Protein 2E3U (pdb70)

Solvent-accessible surface area: 9282 Å² total; per-residue (Å²): 190,40,102,37,111,16,127,7,38,137,111,37,11,78,43,0,50,24,171,200,17,101,26,54,138,61,0,26,158,113,6,88,6,112,1,64,31,47,72,148,50,0,35,0,73,0,16,24,55,214,123,24,135,54,74,73,14,0,103,21,0,58,24,0,0,46,0,0,1,50,22,0,49,22,140,78,0,18,60,1,39,81,142,39,24,122,30,50,61,19,79,0,81,104,20,119,100,41,83,162,2,79,37,112,0,57,16,162,184,17,133,2,63,114,50,0,29,144,75,6,28,2,13,0,8,25,57,42,139,10,0,0,0,0,0,45,81,118,47,11,84,12,0,56,28,0,2,62,72,3,3,177,44,36,96,84,26,55,0,57,170,17,3,124,183,128

InterPro domains:
  IPR004087 K Homology domain [SM00322] (32-102)
  IPR004087 K Homology domain [SM00322] (123-190)
  IPR004088 K Homology domain, type 1 [PF00013] (36-83)
  IPR019964 KH domain protein, archaea [TIGR03665] (37-211)
  IPR036612 K H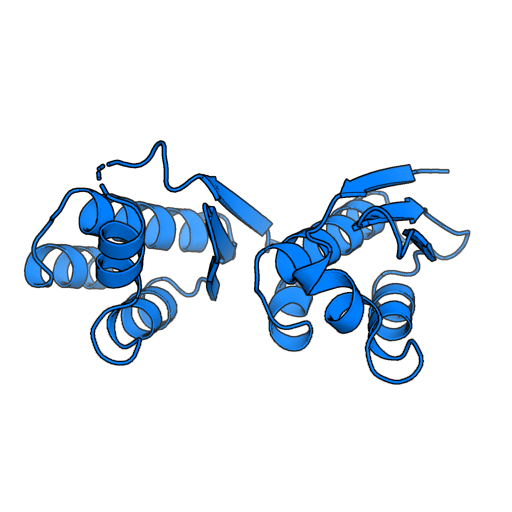omology domain, type 1 superfamily [G3DSA:3.30.1370.10] (33-114)
  IPR036612 K Homology domain, type 1 superfamily [G3DSA:3.30.1370.10] (115-219)
  IPR036612 K Homology domain, type 1 superfamily [SSF54791] (26-112)
  IPR036612 K Homology domain, type 1 superfamily [SSF54791] (120-201)
  IPR055211 PNO1, second type I KH domain [PF22891] (119-205)

Organism: Pyrococcus horikoshii (strain ATCC 700860 / DSM 12428 / JCM 9974 / NBRC 100139 / OT-3) (NCBI:txid70601)

Radius of gyration: 16.63 Å; Cα contacts (8 Å, |Δi|>4): 285; chains: 1; bounding box: 34×30×48 Å

Foldseek 3Di:
DDKDKDAFDLVQVCQCCDDVNPNVVVLCVLLVWHWDADNVGRMIMTGHDPPGPDVVSSVLSVQLSVCSSLADHSVQSCLSSDPLKDKDKDFLVPLAQQVQLLCLCQDDVRVNVVLLCVLLVWHWGHHDRIIMIIDRPRSCVLSVVLSSCSSHPNDPVVSSVSSVVD

Structure (mmCIF, N/CA/C/O backbone):
data_2E3U
#
_entry.id   2E3U
#
_cell.length_a   45.949
_cell.length_b   47.450
_cell.length_c   95.722
_cell.angle_alpha   90.00
_cell.angle_beta   90.00
_cell.angle_gamma   90.00
#
_symmetry.space_group_name_H-M   'P 21 21 21'
#
loop_
_entity.id
_entity.type
_entity.pdbx_description
1 polymer 'Hypothetical protein PH1566'
2 water water
#
loop_
_atom_site.group_PDB
_atom_site.id
_atom_site.type_symbol
_atom_site.label_atom_id
_atom_site.label_alt_id
_atom_site.label_comp_id
_atom_site.label_asym_id
_atom_site.label_entity_id
_atom_site.label_seq_id
_atom_site.pdbx_PDB_ins_code
_atom_site.Cartn_x
_atom_site.Cartn_y
_atom_site.Cartn_z
_atom_site.occupancy
_atom_site.B_iso_or_equiv
_atom_site.auth_seq_id
_atom_site.auth_comp_id
_atom_site.auth_asym_id
_atom_site.auth_atom_id
_atom_site.pdbx_PDB_model_num
ATOM 1 N N . LYS A 1 33 ? 24.463 12.359 0.944 1.00 32.29 33 LYS A N 1
ATOM 2 C CA . LYS A 1 33 ? 23.040 11.890 0.972 1.00 32.49 33 LYS A CA 1
ATOM 3 C C . LYS A 1 33 ? 22.291 12.030 -0.392 1.00 32.13 33 LYS A C 1
ATOM 4 O O . LYS A 1 33 ? 22.421 13.049 -1.110 1.00 31.90 33 LYS A O 1
ATOM 10 N N . GLN A 1 34 ? 21.570 10.966 -0.756 1.00 30.81 34 GLN A N 1
ATOM 11 C CA . GLN A 1 34 ? 20.873 10.859 -2.045 1.00 29.87 34 GLN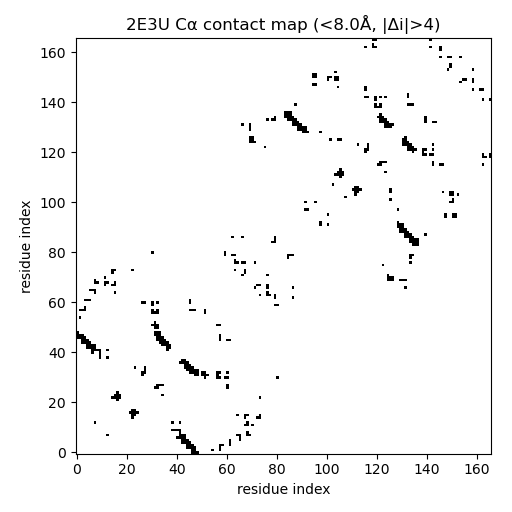 A CA 1
ATOM 12 C C . GLN A 1 34 ? 19.854 9.735 -2.006 1.00 28.73 34 GLN A C 1
ATOM 13 O O . GLN A 1 34 ? 20.122 8.671 -1.459 1.00 28.44 34 GLN A O 1
ATOM 19 N N . GLU A 1 35 ? 18.689 9.997 -2.598 1.00 27.93 35 GLU A N 1
ATOM 20 C CA . GLU A 1 35 ? 17.577 9.077 -2.634 1.00 27.37 35 GLU A CA 1
ATOM 21 C C . GLU A 1 35 ? 16.913 9.078 -4.003 1.00 26.35 35 GLU A C 1
ATOM 22 O O . GLU A 1 35 ? 16.471 10.125 -4.484 1.00 25.58 35 GLU A O 1
ATOM 28 N N . GLU A 1 36 ? 16.807 7.899 -4.620 1.00 25.64 36 GLU A N 1
ATOM 29 C CA . GLU A 1 36 ? 15.966 7.741 -5.817 1.00 25.10 36 GLU A CA 1
ATOM 30 C C . GLU A 1 36 ? 14.753 6.894 -5.483 1.00 24.60 36 GLU A C 1
ATOM 31 O O . GLU A 1 36 ? 14.833 5.896 -4.759 1.00 23.66 36 GLU A O 1
ATOM 37 N N . TYR A 1 37 ? 13.613 7.296 -6.007 1.00 24.45 37 TYR A N 1
ATOM 38 C CA . TYR A 1 37 ? 12.380 6.581 -5.696 1.00 24.10 37 TYR A CA 1
ATOM 39 C C . TYR A 1 37 ? 11.795 6.056 -6.986 1.00 23.21 37 TYR A C 1
ATOM 40 O O . TYR A 1 37 ? 11.600 6.828 -7.917 1.00 23.68 37 TYR A O 1
ATOM 49 N N . VAL A 1 38 ? 11.491 4.765 -7.042 1.00 22.79 38 VAL A N 1
ATOM 50 C CA . VAL A 1 38 ? 10.759 4.237 -8.220 1.00 23.12 38 VAL A CA 1
ATOM 51 C C . VAL A 1 38 ? 9.603 3.313 -7.857 1.00 23.28 38 VAL A C 1
ATOM 52 O O . VAL A 1 38 ? 9.362 3.037 -6.698 1.00 23.46 38 VAL A O 1
ATOM 56 N N . LYS A 1 39 ? 8.897 2.822 -8.864 1.00 24.28 39 LYS A N 1
ATOM 57 C CA . LYS A 1 39 ? 7.828 1.866 -8.638 1.00 25.01 39 LYS A CA 1
ATOM 58 C C . LYS A 1 39 ? 7.924 0.836 -9.737 1.00 25.09 39 LYS A C 1
ATOM 59 O O . LYS A 1 39 ? 7.973 1.207 -10.908 1.00 25.40 39 LYS A O 1
ATOM 65 N N . ILE A 1 40 ? 7.973 -0.446 -9.355 1.00 24.97 40 ILE A N 1
ATOM 66 C CA . ILE A 1 40 ? 8.011 -1.577 -10.294 1.00 24.23 40 ILE A CA 1
ATOM 67 C C . ILE A 1 40 ? 6.719 -2.393 -10.114 1.00 24.97 40 ILE A C 1
ATOM 68 O O . ILE A 1 40 ? 6.056 -2.257 -9.093 1.00 25.01 40 ILE A O 1
ATOM 73 N N . PRO A 1 41 ? 6.336 -3.211 -11.119 1.00 25.27 41 PRO A N 1
ATOM 74 C CA . PRO A 1 41 ? 5.109 -4.017 -10.980 1.00 25.88 41 PRO A CA 1
ATOM 75 C C . PRO A 1 41 ? 5.209 -4.989 -9.833 1.00 26.13 41 PRO A C 1
ATOM 76 O O . PRO A 1 41 ? 6.292 -5.515 -9.582 1.00 26.04 41 PRO A O 1
ATOM 80 N N . LYS A 1 42 ? 4.084 -5.253 -9.170 1.00 27.98 42 LYS A N 1
ATOM 81 C CA . LYS A 1 42 ? 4.011 -6.285 -8.117 1.00 29.57 42 LYS A CA 1
ATOM 82 C C . LYS A 1 42 ? 4.502 -7.653 -8.625 1.00 30.36 42 LYS A C 1
ATOM 83 O O . LYS A 1 42 ? 5.177 -8.416 -7.910 1.00 30.76 42 LYS A O 1
ATOM 89 N N . ASP A 1 43 ? 4.137 -7.944 -9.867 1.00 30.91 43 ASP A N 1
ATOM 90 C CA . ASP A 1 43 ? 4.707 -9.024 -10.666 1.00 31.77 43 ASP A CA 1
ATOM 91 C C . ASP A 1 43 ? 6.246 -9.222 -10.512 1.00 30.22 43 ASP A C 1
ATOM 92 O O . ASP A 1 43 ? 6.764 -10.354 -10.513 1.00 29.60 43 ASP A O 1
ATOM 97 N N . ARG A 1 44 ? 6.975 -8.129 -10.367 1.00 28.79 44 ARG A N 1
ATOM 98 C CA . ARG A 1 44 ? 8.442 -8.210 -10.442 1.00 28.04 44 ARG A CA 1
ATOM 99 C C . ARG A 1 44 ? 9.197 -8.189 -9.118 1.00 27.82 44 ARG A C 1
ATOM 100 O O . ARG A 1 44 ? 10.411 -8.465 -9.078 1.00 28.19 44 ARG A O 1
ATOM 108 N N . ILE A 1 45 ? 8.489 -7.879 -8.042 1.00 27.57 45 ILE A N 1
ATOM 109 C CA . ILE A 1 45 ? 9.109 -7.618 -6.739 1.00 27.47 45 ILE A CA 1
ATOM 110 C C . ILE A 1 45 ? 9.894 -8.845 -6.268 1.00 27.66 45 ILE A C 1
ATOM 111 O O . ILE A 1 45 ? 11.066 -8.728 -5.822 1.00 26.41 45 ILE A O 1
ATOM 116 N N . ALA A 1 46 ? 9.237 -10.008 -6.383 1.00 27.03 46 ALA A N 1
ATOM 117 C CA . ALA A 1 46 ? 9.821 -11.283 -6.014 1.00 27.45 46 ALA A CA 1
ATOM 118 C C . ALA A 1 46 ? 11.151 -11.549 -6.750 1.00 27.80 46 ALA A C 1
ATOM 119 O O . ALA A 1 46 ? 12.084 -12.077 -6.151 1.00 27.09 46 ALA A O 1
ATOM 121 N N . VAL A 1 47 ? 11.248 -11.155 -8.025 1.00 28.72 47 VAL A N 1
ATOM 122 C CA . VAL A 1 47 ? 12.526 -11.269 -8.760 1.00 29.36 47 VAL A CA 1
ATOM 123 C C . VAL A 1 47 ? 13.592 -10.241 -8.329 1.00 28.72 47 VAL A C 1
ATOM 124 O O . VAL A 1 47 ? 14.801 -10.566 -8.276 1.00 28.78 47 VAL A O 1
ATOM 128 N N . LEU A 1 48 ? 13.158 -9.024 -8.002 1.00 28.52 48 LEU A N 1
ATOM 129 C CA . LEU A 1 48 ? 14.069 -8.021 -7.446 1.00 28.22 48 LEU A CA 1
ATOM 130 C C . LEU A 1 48 ? 14.670 -8.487 -6.096 1.00 28.22 48 LEU A C 1
ATOM 131 O O . LEU A 1 48 ? 15.860 -8.333 -5.886 1.00 27.38 48 LEU A O 1
ATOM 136 N N . ILE A 1 49 ? 13.845 -9.086 -5.225 1.00 28.81 49 ILE A N 1
ATOM 137 C CA . ILE A 1 49 ? 14.293 -9.573 -3.917 1.00 29.04 49 ILE A CA 1
ATOM 138 C C . ILE A 1 49 ? 15.106 -10.846 -4.089 1.00 29.90 49 ILE A C 1
ATOM 139 O O . ILE A 1 49 ? 16.237 -10.940 -3.591 1.00 29.31 49 ILE A O 1
ATOM 144 N N . GLY A 1 50 ? 14.531 -11.814 -4.810 1.00 31.34 50 GLY A N 1
ATOM 145 C CA . GLY A 1 50 ? 15.168 -13.112 -5.069 1.00 32.83 50 GLY A CA 1
ATOM 146 C C . GLY A 1 50 ? 15.145 -14.072 -3.892 1.00 34.65 50 GLY A C 1
ATOM 147 O O . GLY A 1 50 ? 14.525 -13.781 -2.863 1.00 34.80 50 GLY A O 1
ATOM 148 N N . LYS A 1 51 ? 15.852 -15.200 -4.051 1.00 35.95 51 LYS A N 1
ATOM 149 C CA . LYS A 1 51 ? 16.044 -16.230 -3.009 1.00 37.17 51 LYS A CA 1
ATOM 150 C C . LYS A 1 51 ? 16.634 -15.668 -1.701 1.00 37.67 51 LYS A C 1
ATOM 151 O O . LYS A 1 51 ? 17.819 -15.314 -1.639 1.00 37.94 51 LYS A O 1
ATOM 157 N N . LYS A 1 52 ? 15.787 -15.614 -0.668 1.00 37.81 52 LYS A N 1
ATOM 158 C CA . LYS A 1 52 ? 16.081 -14.973 0.630 1.00 38.02 52 LYS A CA 1
ATOM 159 C C . LYS A 1 52 ? 16.898 -13.673 0.513 1.00 37.37 52 LYS A C 1
ATOM 160 O O . LYS A 1 52 ? 17.967 -13.511 1.133 1.00 37.07 52 LYS A O 1
ATOM 166 N N . GLY A 1 53 ? 16.366 -12.757 -0.293 1.00 36.44 53 GLY A N 1
ATOM 167 C CA . GLY A 1 53 ? 16.944 -11.428 -0.490 1.00 35.80 53 GLY A CA 1
ATOM 168 C C . GLY A 1 53 ? 18.267 -11.399 -1.232 1.00 35.00 53 GLY A C 1
ATOM 169 O O . GLY A 1 53 ? 18.932 -10.373 -1.269 1.00 34.91 53 GLY A O 1
ATOM 170 N N . GLN A 1 54 ? 18.637 -12.521 -1.839 1.00 34.67 54 GLN A N 1
ATOM 171 C CA . GLN A 1 54 ? 19.961 -12.681 -2.438 1.00 34.69 54 GLN A CA 1
ATOM 172 C C . GLN A 1 54 ? 20.221 -11.714 -3.590 1.00 34.12 54 GLN A C 1
ATOM 173 O O . GLN A 1 54 ? 21.342 -11.214 -3.715 1.00 35.04 54 GLN A O 1
ATOM 179 N N . THR A 1 55 ? 19.201 -11.447 -4.411 1.00 32.77 55 THR A N 1
ATOM 180 C CA . THR A 1 55 ? 19.336 -10.549 -5.562 1.00 31.45 55 THR A CA 1
ATOM 181 C C . THR A 1 55 ? 19.418 -9.087 -5.085 1.00 31.46 55 THR A C 1
ATOM 182 O O . THR A 1 55 ? 20.379 -8.389 -5.423 1.00 30.82 55 THR A O 1
ATOM 186 N N . LYS A 1 56 ? 18.425 -8.651 -4.300 1.00 31.35 56 LYS A N 1
ATOM 187 C CA . LYS A 1 56 ? 18.463 -7.346 -3.615 1.00 31.12 56 LYS A CA 1
ATOM 188 C C . LYS A 1 56 ? 19.847 -7.055 -3.025 1.00 30.32 56 LYS A C 1
ATOM 189 O O . LYS A 1 56 ? 20.420 -5.993 -3.296 1.00 29.84 56 LYS A O 1
ATOM 195 N N . LYS A 1 57 ? 20.363 -7.993 -2.232 1.00 29.27 57 LYS A N 1
ATOM 196 C CA . LYS A 1 57 ? 21.693 -7.855 -1.636 1.00 29.85 57 LYS A CA 1
ATOM 197 C C . LYS A 1 57 ? 22.846 -7.865 -2.629 1.00 28.76 57 LYS A C 1
ATOM 198 O O . LYS A 1 57 ? 23.898 -7.287 -2.352 1.00 28.96 57 LYS A O 1
ATOM 204 N N . GLU A 1 58 ? 22.663 -8.532 -3.764 1.00 27.75 58 GLU A N 1
ATOM 205 C CA . GLU A 1 58 ? 23.669 -8.496 -4.803 1.00 27.53 58 GLU A CA 1
ATOM 206 C C . GLU A 1 58 ? 23.741 -7.126 -5.435 1.00 26.22 58 GLU A C 1
ATOM 207 O O . GLU A 1 58 ? 24.817 -6.632 -5.713 1.00 26.08 58 GLU A O 1
ATOM 213 N N . ILE A 1 59 ? 22.586 -6.525 -5.685 1.00 25.63 59 ILE A N 1
ATOM 214 C CA . ILE A 1 59 ? 22.534 -5.121 -6.143 1.00 24.69 59 ILE A CA 1
ATOM 215 C C . ILE A 1 59 ? 23.127 -4.133 -5.138 1.00 24.93 59 ILE A C 1
ATOM 216 O O . ILE A 1 59 ? 23.924 -3.271 -5.513 1.00 25.36 59 ILE A O 1
ATOM 221 N N . GLU A 1 60 ? 22.748 -4.244 -3.867 1.00 24.89 60 GLU A N 1
ATOM 222 C CA . GLU A 1 60 ? 23.368 -3.424 -2.829 1.00 25.15 60 GLU A CA 1
ATOM 223 C C . GLU A 1 60 ? 24.896 -3.503 -2.783 1.00 25.32 60 GLU A C 1
ATOM 224 O O . GLU A 1 60 ? 25.565 -2.475 -2.637 1.00 25.15 60 GLU A O 1
ATOM 230 N N . LYS A 1 61 ? 25.433 -4.716 -2.910 1.00 25.19 61 LYS A N 1
ATOM 231 C CA . LYS A 1 61 ? 26.862 -4.964 -2.806 1.00 26.10 61 LYS A CA 1
ATOM 232 C C . LYS A 1 61 ? 27.637 -4.400 -4.021 1.00 26.57 61 LYS A C 1
ATOM 233 O O . LYS A 1 61 ? 28.691 -3.781 -3.864 1.00 27.39 61 LYS A O 1
ATOM 239 N N . ARG A 1 62 ? 27.101 -4.594 -5.220 1.00 26.60 62 ARG A N 1
ATOM 240 C CA . ARG A 1 62 ? 27.739 -4.121 -6.447 1.00 26.90 62 ARG A CA 1
ATOM 241 C C . ARG A 1 62 ? 27.692 -2.602 -6.686 1.00 26.33 62 ARG A C 1
ATOM 242 O O . ARG A 1 62 ? 28.531 -2.050 -7.400 1.00 26.78 62 ARG A O 1
ATOM 250 N N . THR A 1 63 ? 26.716 -1.933 -6.090 1.00 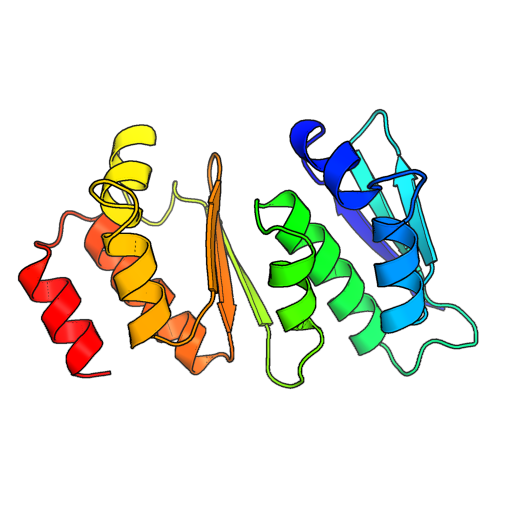26.20 63 THR A N 1
ATOM 251 C CA . THR A 1 63 ? 26.554 -0.480 -6.249 1.00 25.34 63 THR A CA 1
ATOM 252 C C . THR A 1 63 ? 26.891 0.309 -4.976 1.00 25.72 63 THR A C 1
ATOM 253 O O . THR A 1 63 ? 27.163 1.518 -5.042 1.00 26.24 63 THR A O 1
ATOM 257 N N . LYS A 1 64 ? 26.882 -0.377 -3.835 1.00 24.50 64 LYS A N 1
ATOM 258 C CA . LYS A 1 64 ? 27.169 0.217 -2.528 1.00 25.05 64 LYS A CA 1
ATOM 259 C C . LYS A 1 64 ? 26.062 1.181 -2.141 1.00 24.29 64 LYS A C 1
ATOM 260 O O . LYS A 1 64 ? 26.298 2.296 -1.650 1.00 24.17 64 LYS A O 1
ATOM 266 N N . THR A 1 65 ? 24.832 0.708 -2.364 1.00 22.84 65 THR A N 1
ATOM 267 C CA . THR A 1 65 ? 23.633 1.452 -2.031 1.00 21.91 65 THR A CA 1
ATOM 268 C C . THR A 1 65 ? 22.726 0.600 -1.155 1.00 21.33 65 THR A C 1
ATOM 269 O O . THR A 1 65 ? 22.929 -0.609 -0.975 1.00 21.41 65 THR A O 1
ATOM 273 N N . LYS A 1 66 ? 21.711 1.230 -0.617 1.00 20.89 66 LYS A N 1
ATOM 274 C CA . LYS A 1 66 ? 20.731 0.519 0.178 1.00 20.38 66 LYS A CA 1
ATOM 275 C C . LYS A 1 66 ? 19.493 0.588 -0.679 1.00 20.15 66 LYS A C 1
ATOM 276 O O . LYS A 1 66 ? 19.125 1.655 -1.148 1.00 20.24 66 LYS A O 1
ATOM 282 N N . ILE A 1 67 ? 18.877 -0.564 -0.897 1.00 20.48 67 ILE A N 1
ATOM 283 C CA . ILE A 1 67 ? 17.593 -0.686 -1.579 1.00 21.51 67 ILE A CA 1
ATOM 284 C C . ILE A 1 67 ? 16.510 -1.032 -0.566 1.00 21.97 67 ILE A C 1
ATOM 285 O O . ILE A 1 67 ? 16.661 -1.963 0.229 1.00 22.14 67 ILE A O 1
ATOM 290 N N . THR A 1 68 ? 15.438 -0.250 -0.549 1.00 21.86 68 THR A N 1
ATOM 291 C CA . THR A 1 68 ? 14.352 -0.520 0.371 1.00 21.84 68 THR A CA 1
ATOM 292 C C . THR A 1 68 ? 13.120 -0.816 -0.456 1.00 23.02 68 THR A C 1
ATOM 293 O O . THR A 1 68 ? 12.742 -0.011 -1.294 1.00 24.10 68 THR A O 1
ATOM 297 N N . ILE A 1 69 ? 12.494 -1.969 -0.227 1.00 24.14 69 ILE A N 1
ATOM 298 C CA . ILE A 1 69 ? 11.346 -2.366 -1.037 1.00 24.22 69 ILE A CA 1
ATOM 299 C C . ILE A 1 69 ? 10.044 -2.400 -0.226 1.00 25.44 69 ILE A C 1
ATOM 300 O O . ILE A 1 69 ? 9.999 -2.953 0.870 1.00 26.16 69 ILE A O 1
ATOM 305 N N . ASP A 1 70 ? 8.990 -1.787 -0.755 1.00 25.84 70 ASP A N 1
ATOM 306 C CA . ASP A 1 70 ? 7.644 -2.040 -0.230 1.00 27.36 70 ASP A CA 1
ATOM 307 C C . ASP A 1 70 ? 7.043 -3.206 -1.053 1.00 27.27 70 ASP A C 1
ATOM 308 O O . ASP A 1 70 ? 6.790 -3.061 -2.246 1.00 27.08 70 ASP A O 1
ATOM 313 N N . SER A 1 71 ? 6.827 -4.350 -0.415 1.00 28.11 71 SER A N 1
ATOM 314 C CA . SER A 1 71 ? 6.306 -5.545 -1.091 1.00 29.28 71 SER A CA 1
ATOM 315 C C . SER A 1 71 ? 4.824 -5.445 -1.449 1.00 29.97 71 SER A C 1
ATOM 316 O O . SER A 1 71 ? 4.330 -6.208 -2.284 1.00 30.64 71 SER A O 1
ATOM 319 N N . GLU A 1 72 ? 4.111 -4.513 -0.819 1.00 30.27 72 GLU A N 1
ATOM 320 C CA . GLU A 1 72 ? 2.695 -4.335 -1.095 1.00 30.64 72 GLU A CA 1
ATOM 321 C C . GLU A 1 72 ? 2.425 -3.393 -2.267 1.00 29.85 72 GLU A C 1
ATOM 322 O O . GLU A 1 72 ? 1.403 -3.521 -2.950 1.00 30.19 72 GLU A O 1
ATOM 328 N N . THR A 1 73 ? 3.327 -2.444 -2.496 1.00 28.63 73 THR A N 1
ATOM 329 C CA . THR A 1 73 ? 3.066 -1.392 -3.473 1.00 27.20 73 THR A CA 1
ATOM 330 C C . THR A 1 73 ? 4.002 -1.456 -4.683 1.00 26.23 73 THR A C 1
ATOM 331 O O . THR A 1 73 ? 3.719 -0.871 -5.722 1.00 26.57 73 THR A O 1
ATOM 335 N N . GLY A 1 74 ? 5.104 -2.174 -4.555 1.00 24.84 74 GLY A N 1
ATOM 336 C CA . GLY A 1 74 ? 6.123 -2.197 -5.611 1.00 23.55 74 GLY A CA 1
ATOM 337 C C . GLY A 1 74 ? 6.986 -0.956 -5.564 1.00 22.82 74 GLY A C 1
ATOM 338 O O . GLY A 1 74 ? 7.774 -0.751 -6.449 1.00 22.41 74 GLY A O 1
ATOM 339 N N . GLU A 1 75 ? 6.841 -0.135 -4.507 1.00 21.59 75 GLU A N 1
ATOM 340 C CA . GLU A 1 75 ? 7.644 1.055 -4.364 1.00 20.83 75 GLU A CA 1
ATOM 341 C C . GLU A 1 75 ? 9.067 0.715 -3.939 1.00 19.72 75 GLU A C 1
ATOM 342 O O . GLU A 1 75 ? 9.254 -0.074 -3.017 1.00 20.49 75 GLU A O 1
ATOM 348 N N . VAL A 1 76 ? 10.068 1.320 -4.592 1.00 17.55 76 VAL A N 1
ATOM 349 C CA . VAL A 1 76 ? 11.470 1.069 -4.237 1.00 14.59 76 VAL A CA 1
ATOM 350 C C . VAL A 1 76 ? 12.248 2.358 -4.064 1.00 14.79 76 VAL A C 1
ATOM 351 O O . VAL A 1 76 ? 12.165 3.256 -4.897 1.00 13.46 76 VAL A O 1
ATOM 355 N N . TRP A 1 77 ? 12.993 2.423 -2.957 1.00 15.04 77 TRP A N 1
ATOM 356 C CA . TRP A 1 77 ? 13.890 3.520 -2.628 1.00 16.31 77 TRP A CA 1
ATOM 357 C C . TRP A 1 77 ? 15.358 3.081 -2.758 1.00 16.84 77 TRP A C 1
ATOM 358 O O . TRP A 1 77 ? 15.779 2.114 -2.141 1.00 18.10 77 TRP A O 1
ATOM 369 N N . ILE A 1 78 ? 16.137 3.816 -3.541 1.00 17.86 78 ILE A N 1
ATOM 370 C CA . ILE A 1 78 ? 17.543 3.568 -3.676 1.00 18.18 78 ILE A CA 1
ATOM 371 C C . ILE A 1 78 ? 18.285 4.691 -2.986 1.00 19.24 78 ILE A C 1
ATOM 372 O O . ILE A 1 78 ? 18.212 5.842 -3.404 1.00 19.37 78 ILE A O 1
ATOM 377 N N . THR A 1 79 ? 18.989 4.357 -1.912 1.00 20.61 79 THR A N 1
ATOM 378 C CA . THR A 1 79 ? 19.642 5.376 -1.101 1.00 22.18 79 THR A C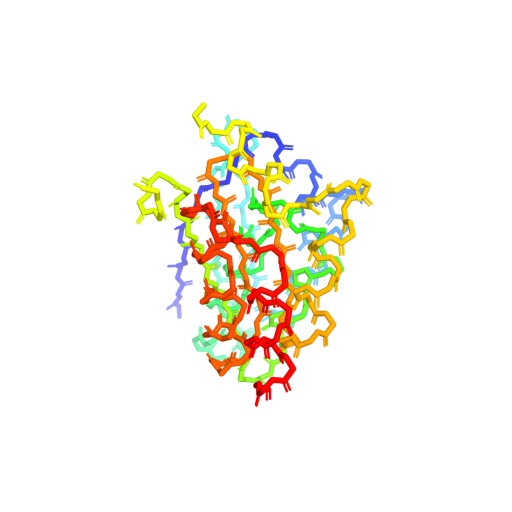A 1
ATOM 379 C C . THR A 1 79 ? 21.157 5.175 -1.016 1.00 22.35 79 THR A C 1
ATOM 380 O O . THR A 1 79 ? 21.664 4.047 -1.019 1.00 21.73 79 THR A O 1
ATOM 384 N N . SER A 1 80 ? 21.890 6.283 -0.951 1.00 22.45 80 SER A N 1
ATOM 385 C CA . SER A 1 80 ? 23.330 6.161 -0.895 1.00 23.24 80 SER A CA 1
ATOM 386 C C . SER A 1 80 ? 23.725 5.854 0.551 1.00 23.26 80 SER A C 1
ATOM 387 O O . SER A 1 80 ? 22.944 6.085 1.453 1.00 23.07 80 SER A O 1
ATOM 390 N N . THR A 1 81 ? 24.920 5.297 0.740 1.00 24.33 81 THR A N 1
ATOM 391 C CA . THR A 1 81 ? 25.502 5.027 2.050 1.00 24.86 81 THR A CA 1
ATOM 392 C C . THR A 1 81 ? 26.886 5.727 2.108 1.00 25.79 81 THR A C 1
ATOM 393 O O . THR A 1 81 ? 27.300 6.393 1.142 1.00 25.50 81 THR A O 1
ATOM 397 N N . LYS A 1 82 ? 27.617 5.569 3.210 1.00 26.14 82 LYS A N 1
ATOM 398 C CA . LYS A 1 82 ? 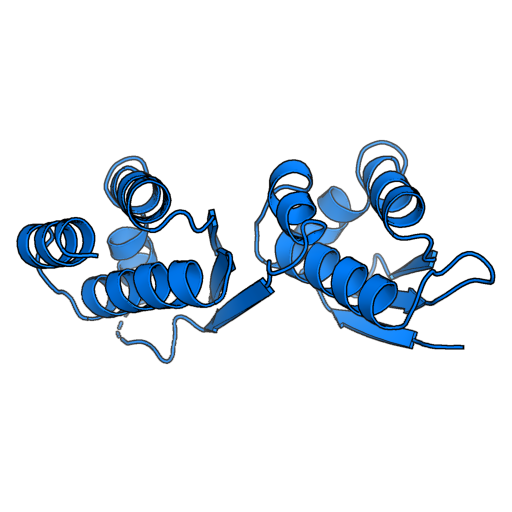28.975 6.103 3.255 1.00 27.69 82 LYS A CA 1
ATOM 399 C C . LYS A 1 82 ? 29.911 5.476 2.205 1.00 27.59 82 LYS A C 1
ATOM 400 O O . LYS A 1 82 ? 30.893 6.100 1.805 1.00 28.20 82 LYS A O 1
ATOM 406 N N . GLU A 1 83 ? 29.602 4.255 1.770 1.00 27.68 83 GLU A N 1
ATOM 407 C CA . GLU A 1 83 ? 30.391 3.537 0.772 1.00 28.24 83 GLU A CA 1
ATOM 408 C C . GLU A 1 83 ? 30.107 3.944 -0.687 1.00 27.28 83 GLU A C 1
ATOM 409 O O . GLU A 1 83 ? 30.860 3.558 -1.581 1.00 27.56 83 GLU A O 1
ATOM 415 N N . THR A 1 84 ? 29.034 4.697 -0.941 1.00 25.80 84 THR A N 1
ATOM 416 C CA . THR A 1 84 ? 28.640 4.987 -2.320 1.00 25.02 84 THR A CA 1
ATOM 417 C C . THR A 1 84 ? 29.740 5.779 -3.014 1.00 25.06 84 THR A C 1
ATOM 418 O O . THR A 1 84 ? 30.161 6.828 -2.513 1.00 25.49 84 THR A O 1
ATOM 422 N N . GLU A 1 85 ? 30.218 5.282 -4.153 1.00 25.12 85 GLU A N 1
ATOM 423 C CA . GLU A 1 85 ? 31.270 5.997 -4.908 1.00 25.22 85 GLU A CA 1
ATOM 424 C C . GLU A 1 85 ? 30.880 7.434 -5.248 1.00 24.62 85 GLU A C 1
ATOM 425 O O . GLU A 1 85 ? 31.610 8.381 -4.945 1.00 26.09 85 GLU A O 1
ATOM 431 N N . ASP A 1 86 ? 29.713 7.621 -5.858 1.00 23.34 86 ASP A N 1
ATOM 432 C CA . ASP A 1 86 ? 29.382 8.912 -6.452 1.00 20.64 86 ASP A CA 1
ATOM 433 C C . ASP A 1 86 ? 27.896 8.852 -6.804 1.00 19.69 86 ASP A C 1
ATOM 434 O O . ASP A 1 86 ? 27.283 7.795 -6.666 1.00 20.10 86 ASP A O 1
ATOM 439 N N . PRO A 1 87 ? 27.284 9.992 -7.182 1.00 18.27 87 PRO A N 1
ATOM 440 C CA . PRO A 1 87 ? 25.887 9.996 -7.632 1.00 17.00 87 PRO A CA 1
ATOM 441 C C . PRO A 1 87 ? 25.473 8.938 -8.647 1.00 15.64 87 PRO A C 1
ATOM 442 O O . PRO A 1 87 ? 24.363 8.457 -8.575 1.00 14.86 87 PRO A O 1
ATOM 446 N N . LEU A 1 88 ? 26.357 8.577 -9.568 1.00 15.83 88 LEU A N 1
ATOM 447 C CA . LEU A 1 88 ? 26.032 7.634 -10.634 1.00 15.46 88 LEU A CA 1
ATOM 448 C C . LEU A 1 88 ? 25.802 6.207 -10.098 1.00 15.51 88 LEU A C 1
ATOM 449 O O . LEU A 1 88 ? 25.047 5.421 -10.699 1.00 15.89 88 LEU A O 1
ATOM 454 N N . ALA A 1 89 ? 26.432 5.886 -8.976 1.00 14.43 89 ALA A N 1
ATOM 455 C CA . ALA A 1 89 ? 26.192 4.607 -8.349 1.00 15.70 89 ALA A CA 1
ATOM 456 C C . ALA A 1 89 ? 24.729 4.406 -7.961 1.00 15.10 89 ALA A C 1
ATOM 457 O O . ALA A 1 89 ? 24.183 3.330 -8.155 1.00 15.25 89 ALA A O 1
ATOM 459 N N . VAL A 1 90 ? 24.095 5.459 -7.450 1.00 16.14 90 VAL A N 1
ATOM 460 C CA . VAL A 1 90 ? 22.667 5.442 -7.120 1.00 16.21 90 VAL A CA 1
ATOM 461 C C . VAL A 1 90 ? 21.793 5.328 -8.375 1.00 16.40 90 VAL A C 1
ATOM 462 O O . VAL A 1 90 ? 20.844 4.544 -8.403 1.00 16.07 90 VAL A O 1
ATOM 466 N N . TRP A 1 91 ? 22.081 6.152 -9.395 1.00 16.55 91 TRP A N 1
ATOM 467 C CA . TRP A 1 91 ? 21.321 6.112 -10.679 1.00 15.71 91 TRP A CA 1
ATOM 468 C C . TRP A 1 91 ? 21.400 4.733 -11.317 1.00 14.97 91 TRP A C 1
ATOM 469 O O . TRP A 1 91 ? 20.437 4.263 -11.855 1.00 14.55 91 TRP A O 1
ATOM 480 N N . LYS A 1 92 ? 22.565 4.091 -11.217 1.00 14.85 92 LYS A N 1
ATOM 481 C CA . LYS A 1 92 ? 22.775 2.795 -11.798 1.00 14.99 92 LYS A CA 1
ATOM 482 C C . LYS A 1 92 ? 22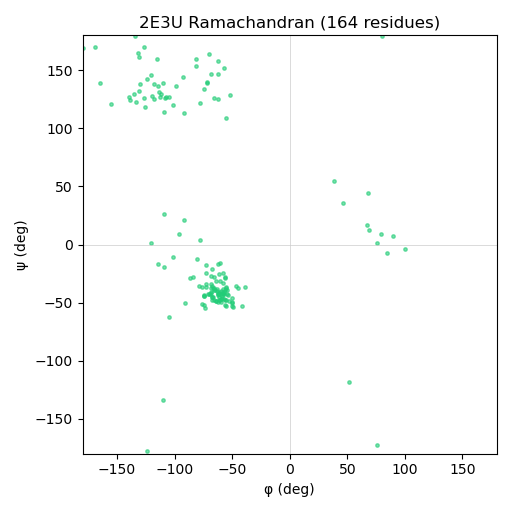.020 1.708 -11.058 1.00 15.41 92 LYS A C 1
ATOM 483 O O . LYS A 1 92 ? 21.443 0.808 -11.687 1.00 15.40 92 LYS A O 1
ATOM 489 N N . ALA A 1 93 ? 22.037 1.766 -9.724 1.00 15.19 93 ALA A N 1
ATOM 490 C CA . ALA A 1 93 ? 21.194 0.869 -8.943 1.00 15.53 93 ALA A CA 1
ATOM 491 C C . ALA A 1 93 ? 19.716 1.094 -9.262 1.00 15.23 93 ALA A C 1
ATOM 492 O O . ALA A 1 93 ? 18.967 0.142 -9.377 1.00 14.89 93 ALA A O 1
ATOM 494 N N . ARG A 1 94 ? 19.301 2.353 -9.409 1.00 14.48 94 ARG A N 1
ATOM 495 C CA . ARG A 1 94 ? 17.917 2.637 -9.712 1.00 14.77 94 ARG A CA 1
ATOM 496 C C . ARG A 1 94 ? 17.512 2.038 -11.072 1.00 14.94 94 ARG A C 1
ATOM 497 O O . ARG A 1 94 ? 16.430 1.453 -11.226 1.00 14.59 94 ARG A O 1
ATOM 505 N N . ASP A 1 95 ? 18.403 2.196 -12.055 1.00 15.15 95 ASP A N 1
ATOM 506 C CA . ASP A 1 95 ? 18.176 1.736 -13.402 1.00 15.54 95 ASP A CA 1
ATOM 507 C C . ASP A 1 95 ? 18.161 0.208 -13.465 1.00 15.38 95 ASP A C 1
ATOM 508 O O . ASP A 1 95 ? 17.401 -0.356 -14.224 1.00 16.36 95 ASP A O 1
ATOM 513 N N . ILE A 1 96 ? 18.957 -0.448 -12.643 1.00 14.54 96 ILE A N 1
ATOM 514 C CA . ILE A 1 96 ? 18.916 -1.903 -12.530 1.00 14.73 96 ILE A CA 1
ATOM 515 C C . ILE A 1 96 ? 17.580 -2.386 -11.991 1.00 15.11 96 ILE A C 1
ATOM 516 O O . ILE A 1 96 ? 16.987 -3.325 -12.545 1.00 15.98 96 ILE A O 1
ATOM 521 N N . VAL A 1 97 ? 17.132 -1.765 -10.893 1.00 14.63 97 VAL A N 1
ATOM 522 C CA . VAL A 1 97 ? 15.768 -1.943 -10.373 1.00 14.50 97 VAL A CA 1
ATOM 523 C C . VAL A 1 97 ? 14.672 -1.756 -11.434 1.00 15.15 97 VAL A C 1
ATOM 524 O O . VAL A 1 97 ? 13.763 -2.621 -11.579 1.00 14.93 97 VAL A O 1
ATOM 528 N N . LEU A 1 98 ? 14.725 -0.613 -12.124 1.00 14.38 98 LEU A N 1
ATOM 529 C CA . LEU A 1 98 ? 13.806 -0.337 -13.255 1.00 14.20 98 LEU A CA 1
ATOM 530 C C . LEU A 1 98 ? 13.868 -1.367 -14.395 1.00 14.23 98 LEU A C 1
ATOM 531 O O . LEU A 1 98 ? 12.832 -1.722 -14.949 1.00 13.19 98 LEU A O 1
ATOM 536 N N . ALA A 1 99 ? 15.092 -1.793 -14.751 1.00 13.89 99 ALA A N 1
ATOM 537 C CA . ALA A 1 99 ? 15.322 -2.811 -15.775 1.00 15.22 99 ALA A CA 1
ATOM 538 C C . ALA A 1 99 ? 14.690 -4.176 -15.374 1.00 15.85 99 ALA A C 1
ATOM 539 O O . ALA A 1 99 ? 13.998 -4.791 -16.172 1.00 15.44 99 ALA A O 1
ATOM 541 N N . ILE A 1 100 ? 14.952 -4.633 -14.144 1.00 16.66 100 ILE A N 1
ATOM 542 C CA . ILE A 1 100 ? 14.272 -5.810 -13.583 1.00 17.55 100 ILE A CA 1
ATOM 543 C C . ILE A 1 100 ? 12.727 -5.642 -13.601 1.00 18.19 100 ILE A C 1
ATOM 544 O O . ILE A 1 100 ? 11.996 -6.523 -14.025 1.00 19.23 100 ILE A O 1
ATOM 549 N N . GLY A 1 101 ? 12.246 -4.502 -13.149 1.00 17.95 101 GLY A N 1
ATOM 550 C CA . GLY A 1 101 ? 10.842 -4.206 -13.184 1.00 18.06 101 GLY A CA 1
ATOM 551 C C . GLY A 1 101 ? 10.227 -4.257 -14.551 1.00 18.61 101 GLY A C 1
ATOM 552 O O . GLY A 1 101 ? 9.053 -4.636 -14.671 1.00 19.94 101 GLY A O 1
ATOM 553 N N . ARG A 1 102 ? 10.992 -3.883 -15.580 1.00 18.69 102 ARG A N 1
ATOM 554 C CA . ARG A 1 102 ? 10.515 -3.925 -16.965 1.00 19.77 102 ARG A CA 1
ATOM 555 C C . ARG A 1 102 ? 10.838 -5.248 -17.699 1.00 18.84 102 ARG A C 1
ATOM 556 O O . ARG A 1 102 ? 10.931 -5.315 -18.946 1.00 18.05 102 ARG A O 1
ATOM 564 N N . GLY A 1 103 ? 11.090 -6.285 -16.917 1.00 18.06 103 GLY A N 1
ATOM 565 C CA . GLY A 1 103 ? 11.204 -7.611 -17.485 1.00 17.76 103 GLY A CA 1
ATOM 566 C C . GLY A 1 103 ? 12.580 -8.186 -17.739 1.00 17.77 103 GLY A C 1
ATOM 567 O O . GLY A 1 103 ? 12.652 -9.341 -18.146 1.00 17.43 103 GLY A O 1
ATOM 568 N N . PHE A 1 104 ? 13.663 -7.426 -17.510 1.00 17.06 104 PHE A N 1
ATOM 569 C CA . PHE A 1 104 ? 15.018 -8.018 -17.580 1.00 17.72 104 PHE A CA 1
ATOM 570 C C . PHE A 1 104 ? 15.257 -8.932 -16.371 1.00 18.53 104 PHE A C 1
ATOM 571 O O . PHE A 1 104 ? 14.878 -8.580 -15.248 1.00 19.12 104 PHE A O 1
ATOM 579 N N . SER A 1 105 ? 15.907 -10.077 -16.575 1.00 18.93 105 SER A N 1
ATOM 580 C CA . SER A 1 105 ? 16.431 -10.842 -15.442 1.00 19.31 105 SER A CA 1
ATOM 581 C C . SER A 1 105 ? 17.456 -9.975 -14.764 1.00 19.56 105 SER A C 1
ATOM 582 O O . SER A 1 105 ? 17.976 -9.041 -15.398 1.00 20.93 105 SER A O 1
ATOM 585 N N . PRO A 1 106 ? 17.748 -10.244 -13.469 1.00 19.74 106 PRO A N 1
ATOM 586 C CA . PRO A 1 106 ? 18.816 -9.556 -12.747 1.00 19.48 106 PRO A CA 1
ATOM 587 C C . PRO A 1 106 ? 20.204 -9.659 -13.383 1.00 20.02 106 PRO A C 1
ATOM 588 O O . PRO A 1 106 ? 20.931 -8.637 -13.429 1.00 19.12 106 PRO A O 1
ATOM 592 N N . GLU A 1 107 ? 20.568 -10.862 -13.857 1.00 20.21 107 GLU A N 1
ATOM 593 C CA . GLU A 1 107 ? 21.838 -11.090 -14.573 1.00 20.46 107 GLU A CA 1
ATOM 594 C C . GLU A 1 107 ? 21.998 -10.153 -15.773 1.00 19.24 107 GLU A C 1
ATOM 595 O O . GLU A 1 107 ? 23.086 -9.642 -16.021 1.00 18.94 107 GLU A O 1
ATOM 601 N N . ARG A 1 108 ? 20.910 -9.976 -16.521 1.00 18.82 108 ARG A N 1
ATOM 602 C CA . ARG A 1 108 ? 20.838 -9.106 -17.705 1.00 18.50 108 ARG A CA 1
ATOM 603 C C . ARG A 1 108 ? 20.799 -7.624 -17.352 1.00 18.58 108 ARG A C 1
ATOM 604 O O . ARG A 1 108 ? 21.524 -6.852 -17.974 1.00 18.07 108 ARG A O 1
ATOM 612 N N . ALA A 1 109 ? 19.994 -7.231 -16.342 1.00 18.44 109 ALA A N 1
ATOM 613 C CA . ALA A 1 109 ? 20.037 -5.844 -15.783 1.00 18.20 109 ALA A CA 1
ATOM 614 C C . ALA A 1 109 ? 21.422 -5.392 -15.285 1.00 19.12 109 ALA A C 1
ATOM 615 O O . ALA A 1 109 ? 21.780 -4.208 -15.420 1.00 18.77 109 ALA A O 1
ATOM 617 N N . PHE A 1 110 ? 22.206 -6.311 -14.693 1.00 20.13 110 PHE A N 1
ATOM 618 C CA . PHE A 1 110 ? 23.570 -5.972 -14.211 1.00 20.25 110 PHE A CA 1
ATOM 619 C C . PHE A 1 110 ? 24.533 -5.493 -15.299 1.00 20.13 110 PHE A C 1
ATOM 620 O O . PHE A 1 110 ? 25.575 -4.900 -14.992 1.00 21.28 110 PHE A O 1
ATOM 628 N N . ARG A 1 111 ? 24.202 -5.730 -16.560 1.00 19.02 111 ARG A N 1
ATOM 629 C CA . ARG A 1 111 ? 24.869 -5.017 -17.671 1.00 17.98 111 ARG A CA 1
ATOM 630 C C . ARG A 1 111 ? 25.002 -3.499 -17.411 1.00 16.97 111 ARG A C 1
ATOM 631 O O . ARG A 1 111 ? 26.026 -2.896 -17.737 1.00 16.95 111 ARG A O 1
ATOM 639 N N . LEU A 1 112 ? 23.984 -2.907 -16.791 1.00 16.37 112 LEU A N 1
ATOM 640 C CA . LEU A 1 112 ? 23.925 -1.482 -16.556 1.00 16.82 112 LEU A CA 1
ATOM 641 C C . LEU A 1 112 ? 25.058 -0.968 -15.660 1.00 18.39 112 LEU A C 1
ATOM 642 O O . LEU A 1 112 ? 25.301 0.238 -15.631 1.00 18.75 112 LEU A O 1
ATOM 647 N N . LEU A 1 113 ? 25.737 -1.870 -14.934 1.00 19.62 113 LEU A N 1
ATOM 648 C CA . LEU A 1 113 ? 26.909 -1.508 -14.120 1.00 21.22 113 LEU A CA 1
ATOM 649 C C . LEU A 1 113 ? 28.093 -1.094 -14.966 1.00 22.46 113 LEU A C 1
ATOM 650 O O . LEU A 1 113 ? 28.984 -0.428 -14.473 1.00 23.61 113 LEU A O 1
ATOM 655 N N . ASN A 1 114 ? 28.117 -1.503 -16.239 1.00 24.19 114 ASN A N 1
ATOM 656 C CA . ASN A 1 114 ? 29.212 -1.151 -17.144 1.00 25.13 114 ASN A CA 1
ATOM 657 C C . ASN A 1 114 ? 29.122 0.325 -17.502 1.00 26.02 114 ASN A C 1
ATOM 658 O O . ASN A 1 114 ? 28.030 0.865 -17.751 1.00 26.01 114 ASN A O 1
ATOM 663 N N . GLU A 1 115 ? 30.271 0.989 -17.547 1.00 27.09 115 GLU A N 1
ATOM 664 C CA . GLU A 1 115 ? 30.291 2.413 -17.898 1.00 27.53 115 GLU A CA 1
ATOM 665 C C . GLU A 1 115 ? 29.907 2.641 -19.380 1.00 27.32 115 GLU A C 1
ATOM 666 O O . GLU A 1 115 ? 30.164 1.790 -20.259 1.00 27.72 115 GLU A O 1
ATOM 672 N N . GLY A 1 116 ? 29.242 3.766 -19.631 1.00 26.68 116 GLY A N 1
ATOM 673 C CA . GLY A 1 116 ? 28.663 4.057 -20.929 1.00 26.78 116 GLY A CA 1
ATOM 674 C C . GLY A 1 116 ? 27.388 3.289 -21.221 1.00 26.95 116 GLY A C 1
ATOM 675 O O . GLY A 1 116 ? 26.833 3.416 -22.286 1.00 27.35 116 GLY A O 1
ATOM 676 N N . GLU A 1 117 ? 26.915 2.468 -20.291 1.00 27.27 117 GLU A N 1
ATOM 677 C CA . GLU A 1 117 ? 25.691 1.699 -20.555 1.00 27.63 117 GLU A CA 1
ATOM 678 C C . GLU A 1 117 ? 24.507 2.407 -19.905 1.00 27.27 117 GLU A C 1
ATOM 679 O O . GLU A 1 117 ? 24.609 2.886 -18.765 1.00 27.65 117 GLU A O 1
ATOM 685 N N . TYR A 1 118 ? 23.403 2.485 -20.646 1.00 26.21 118 TYR A N 1
ATOM 686 C CA . TYR A 1 118 ? 22.203 3.207 -20.228 1.00 24.44 118 TYR A CA 1
ATOM 687 C C . TYR A 1 118 ? 20.980 2.326 -20.432 1.00 23.76 118 TYR A C 1
ATOM 688 O O . TYR A 1 118 ? 21.033 1.320 -21.146 1.00 23.33 118 TYR A O 1
ATOM 697 N N . LEU A 1 119 ? 19.891 2.740 -19.804 1.00 22.05 119 LEU A N 1
ATOM 698 C CA . LEU A 1 119 ? 18.622 2.071 -19.863 1.00 22.75 119 LEU A CA 1
ATOM 699 C C . LEU A 1 119 ? 17.694 3.021 -20.578 1.00 22.49 119 LEU A C 1
ATOM 700 O O . LEU A 1 119 ? 17.724 4.203 -20.295 1.00 21.58 119 LEU A O 1
ATOM 705 N N . GLU A 1 120 ? 16.887 2.503 -21.500 1.00 23.25 120 GLU A N 1
ATOM 706 C CA . GLU A 1 120 ? 15.846 3.287 -22.132 1.00 25.30 120 GLU A CA 1
ATOM 707 C C . GLU A 1 120 ? 14.555 2.484 -22.134 1.00 25.48 120 GLU A C 1
ATOM 708 O O . GLU A 1 120 ? 14.524 1.384 -22.650 1.00 25.66 120 GLU A O 1
ATOM 714 N N . ILE A 1 121 ? 13.503 3.037 -21.542 1.00 26.72 121 ILE A N 1
ATOM 715 C CA . ILE A 1 121 ? 12.170 2.417 -21.559 1.00 28.00 121 ILE A CA 1
ATOM 716 C C . ILE A 1 121 ? 11.219 3.133 -22.523 1.00 28.52 121 ILE A C 1
ATOM 717 O O . ILE A 1 121 ? 11.000 4.337 -22.440 1.00 27.82 121 ILE A O 1
ATOM 722 N N . ILE A 1 122 ? 10.630 2.351 -23.417 1.00 29.71 122 ILE A N 1
ATOM 723 C CA . ILE A 1 122 ? 9.718 2.848 -24.433 1.00 30.39 122 ILE A CA 1
ATOM 724 C C . ILE A 1 122 ? 8.313 2.319 -24.155 1.00 30.64 122 ILE A C 1
ATOM 725 O O . ILE A 1 122 ? 8.126 1.115 -24.007 1.00 30.06 122 ILE A O 1
ATOM 730 N N . ASN A 1 123 ? 7.328 3.214 -24.088 1.00 31.71 123 ASN A N 1
ATOM 731 C CA . ASN A 1 123 ? 5.934 2.773 -24.033 1.00 32.36 123 ASN A CA 1
ATOM 732 C C . ASN A 1 123 ? 5.516 2.377 -25.439 1.00 31.46 123 ASN A C 1
ATOM 733 O O . ASN A 1 123 ? 5.609 3.173 -26.365 1.00 30.50 123 ASN A O 1
ATOM 738 N N . LEU A 1 124 ? 5.083 1.130 -25.584 1.00 31.89 124 LEU A N 1
ATOM 739 C CA . LEU A 1 124 ? 4.724 0.551 -26.878 1.00 32.95 124 LEU A CA 1
ATOM 740 C C . LEU A 1 124 ? 3.672 1.388 -27.559 1.00 34.34 124 LEU A C 1
ATOM 741 O O . LEU A 1 124 ? 3.607 1.463 -28.794 1.00 34.77 124 LEU A O 1
ATOM 746 N N . THR A 1 125 ? 2.878 2.045 -26.729 1.00 35.58 125 THR A N 1
ATOM 747 C CA . THR A 1 125 ? 1.791 2.871 -27.183 1.00 37.31 125 THR A CA 1
ATOM 748 C C . THR A 1 125 ? 2.220 4.036 -28.073 1.00 38.40 125 THR A C 1
ATOM 749 O O . THR A 1 125 ? 1.466 4.434 -28.960 1.00 38.80 125 THR A O 1
ATOM 753 N N . ASP A 1 126 ? 3.419 4.584 -27.870 1.00 39.52 126 ASP A N 1
ATOM 754 C CA . ASP A 1 126 ? 3.764 5.748 -28.679 1.00 40.62 126 ASP A CA 1
ATOM 755 C C . ASP A 1 126 ? 4.827 5.490 -29.734 1.00 41.09 126 ASP A C 1
ATOM 756 O O . ASP A 1 126 ? 5.528 6.418 -30.166 1.00 41.56 126 ASP A O 1
ATOM 761 N N . ILE A 1 127 ? 4.907 4.228 -30.166 1.00 41.33 127 ILE A N 1
ATOM 762 C CA . ILE A 1 127 ? 5.729 3.854 -31.322 1.00 41.67 127 ILE A CA 1
ATOM 763 C C . ILE A 1 127 ? 4.888 3.216 -32.433 1.00 42.31 127 ILE A C 1
ATOM 764 O O . ILE A 1 127 ? 5.428 2.816 -33.474 1.00 42.84 127 ILE A O 1
ATOM 769 N N . ILE A 1 128 ? 3.573 3.134 -32.200 1.00 42.52 128 ILE A N 1
ATOM 770 C CA . ILE A 1 128 ? 2.597 2.664 -33.191 1.00 42.72 128 ILE A CA 1
ATOM 771 C C . ILE A 1 128 ? 1.705 3.814 -33.690 1.00 42.80 128 ILE A C 1
ATOM 772 O O . ILE A 1 128 ? 1.122 4.573 -32.904 1.00 42.50 128 ILE A O 1
ATOM 777 N N . ALA A 1 135 ? -3.921 -4.960 -31.218 1.00 46.19 135 ALA A N 1
ATOM 778 C CA . ALA A 1 135 ? -3.227 -3.678 -31.076 1.00 47.06 135 ALA A CA 1
ATOM 779 C C . ALA A 1 135 ? -1.867 -3.794 -30.363 1.00 46.75 135 ALA A C 1
ATOM 780 O O . ALA A 1 135 ? -0.820 -3.506 -30.961 1.00 47.30 135 ALA A O 1
ATOM 782 N N . LEU A 1 136 ? -1.876 -4.232 -29.097 1.00 46.66 136 LEU A N 1
ATOM 783 C CA . LEU A 1 136 ? -0.631 -4.388 -28.300 1.00 46.40 136 LEU A CA 1
ATOM 784 C C . LEU A 1 136 ? 0.022 -5.777 -28.382 1.00 45.26 136 LEU A C 1
ATOM 785 O O . LEU A 1 136 ? 1.214 -5.868 -28.617 1.00 45.66 136 LEU A O 1
ATOM 790 N N . PRO A 1 137 ? -0.746 -6.867 -28.173 1.00 44.44 137 PRO A N 1
ATOM 791 C CA . PRO A 1 137 ? -0.116 -8.194 -28.350 1.00 43.57 137 PRO A CA 1
ATOM 792 C C . PRO A 1 137 ? 0.477 -8.414 -29.756 1.00 42.77 137 PRO A C 1
ATOM 793 O O . PRO A 1 137 ? 1.392 -9.232 -29.926 1.00 42.10 137 PRO A O 1
ATOM 797 N N . ARG A 1 138 ? -0.064 -7.688 -30.738 1.00 41.99 138 ARG A N 1
ATOM 798 C CA . ARG A 1 138 ? 0.390 -7.738 -32.128 1.00 40.91 138 ARG A CA 1
ATOM 799 C C . ARG A 1 138 ? 1.706 -6.975 -32.318 1.00 39.35 138 ARG A C 1
ATOM 800 O O . ARG A 1 138 ? 2.555 -7.393 -33.105 1.00 39.27 138 ARG A O 1
ATOM 808 N N . VAL A 1 139 ? 1.867 -5.862 -31.609 1.00 37.49 139 VAL A N 1
ATOM 809 C CA . VAL A 1 139 ? 3.112 -5.133 -31.642 1.00 36.53 139 VAL A CA 1
ATOM 810 C C . VAL A 1 139 ? 4.223 -5.953 -30.971 1.00 35.54 139 VAL A C 1
ATOM 811 O O . VAL A 1 139 ? 5.320 -6.102 -31.534 1.00 34.97 139 VAL A O 1
ATOM 815 N N . ARG A 1 140 ? 3.912 -6.525 -29.810 1.00 33.80 140 ARG A N 1
ATOM 816 C CA . ARG A 1 140 ? 4.859 -7.371 -29.099 1.00 32.63 140 ARG A CA 1
ATOM 817 C C . ARG A 1 140 ? 5.349 -8.521 -29.952 1.00 31.41 140 ARG A C 1
ATOM 818 O O . ARG A 1 140 ? 6.521 -8.848 -29.900 1.00 30.74 140 ARG A O 1
ATOM 826 N N . GLY A 1 141 ? 4.452 -9.106 -30.749 1.00 30.78 141 GLY A N 1
ATOM 827 C CA . GLY A 1 141 ? 4.767 -10.263 -31.589 1.00 29.70 141 GLY A CA 1
ATOM 828 C C . GLY A 1 141 ? 5.631 -9.880 -32.767 1.00 29.10 141 GLY A C 1
ATOM 829 O O . GLY A 1 141 ? 6.479 -10.640 -33.213 1.00 29.02 141 GLY A O 1
ATOM 830 N N . ARG A 1 142 ? 5.402 -8.681 -33.273 1.00 29.37 142 ARG A N 1
ATOM 831 C CA . ARG A 1 142 ? 6.203 -8.114 -34.343 1.00 29.42 142 ARG A CA 1
ATOM 832 C C . ARG A 1 142 ? 7.629 -7.839 -33.903 1.00 28.41 142 ARG A C 1
ATOM 833 O O . ARG A 1 142 ? 8.554 -8.014 -34.698 1.00 29.03 142 ARG A O 1
ATOM 841 N N . ILE A 1 143 ? 7.804 -7.393 -32.660 1.00 27.06 143 ILE A N 1
ATOM 842 C CA . ILE A 1 143 ? 9.158 -7.152 -32.112 1.00 26.82 143 ILE A CA 1
ATOM 843 C C . ILE A 1 143 ? 9.895 -8.473 -31.765 1.00 27.24 143 ILE A C 1
ATOM 844 O O . ILE A 1 143 ? 11.085 -8.635 -32.071 1.00 27.47 143 ILE A O 1
ATOM 849 N N . ILE A 1 144 ? 9.168 -9.399 -31.137 1.00 27.29 144 ILE A N 1
ATOM 850 C CA . ILE A 1 144 ? 9.689 -10.655 -30.611 1.00 27.89 144 ILE A CA 1
ATOM 851 C C . ILE A 1 144 ? 9.972 -11.654 -31.743 1.00 28.49 144 ILE A C 1
ATOM 852 O O . ILE A 1 144 ? 11.017 -12.290 -31.742 1.00 28.64 144 ILE A O 1
ATOM 857 N N . GLY A 1 145 ? 9.043 -11.765 -32.702 1.00 28.03 145 GLY A N 1
ATOM 858 C CA . GLY A 1 145 ? 9.125 -12.703 -33.795 1.00 28.22 145 GLY A CA 1
ATOM 859 C C . GLY A 1 145 ? 8.692 -14.119 -33.423 1.00 29.11 145 GLY A C 1
ATOM 860 O O . GLY A 1 145 ? 8.333 -14.411 -32.268 1.00 29.58 145 GLY A O 1
ATOM 861 N N . ARG A 1 146 ? 8.749 -15.009 -34.401 1.00 28.73 146 ARG A N 1
ATOM 862 C CA . ARG A 1 146 ? 8.480 -16.420 -34.171 1.00 29.44 146 ARG A CA 1
ATOM 863 C C . ARG A 1 146 ? 9.561 -16.981 -33.269 1.00 28.82 146 ARG A C 1
ATOM 864 O O . ARG A 1 146 ? 10.732 -16.834 -33.576 1.00 29.46 146 ARG A O 1
ATOM 872 N N . LYS A 1 147 ? 9.146 -17.606 -32.163 1.00 28.27 147 LYS A N 1
ATOM 873 C CA . LYS A 1 147 ? 10.020 -18.143 -31.101 1.00 27.24 147 LYS A CA 1
ATOM 874 C C . LYS A 1 147 ? 11.124 -17.187 -30.638 1.00 26.91 147 LYS A C 1
ATOM 875 O O . LYS A 1 147 ? 12.246 -17.620 -30.334 1.00 27.22 147 LYS A O 1
ATOM 881 N N . GLY A 1 148 ? 10.795 -15.893 -30.604 1.00 25.71 148 GLY A N 1
ATOM 882 C CA . GLY A 1 148 ? 11.712 -14.834 -30.150 1.00 24.31 148 GLY A CA 1
ATOM 883 C C . GLY A 1 148 ? 12.936 -14.580 -31.045 1.00 22.82 148 GLY A C 1
ATOM 884 O O . GLY A 1 148 ? 13.898 -13.970 -30.596 1.00 22.04 148 GLY A O 1
ATOM 885 N N . ARG A 1 149 ? 12.900 -15.056 -32.296 1.00 21.50 149 ARG A N 1
ATOM 886 C CA . ARG A 1 149 ? 14.053 -14.935 -33.208 1.00 20.42 149 ARG A CA 1
ATOM 887 C C . ARG A 1 149 ? 14.345 -13.509 -33.640 1.00 19.98 149 ARG A C 1
ATOM 888 O O . ARG A 1 149 ? 15.516 -13.157 -33.801 1.00 19.95 149 ARG A O 1
ATOM 896 N N . THR A 1 150 ? 13.296 -12.705 -33.857 1.00 18.80 150 THR A N 1
ATOM 897 C CA . THR A 1 150 ? 13.486 -11.326 -34.251 1.00 18.55 150 THR A CA 1
ATOM 898 C C . THR A 1 150 ? 14.143 -10.530 -33.137 1.00 19.13 150 THR A C 1
ATOM 899 O O . THR A 1 150 ? 14.986 -9.687 -33.405 1.00 20.74 150 THR A O 1
ATOM 903 N N . ARG A 1 151 ? 13.764 -10.785 -31.890 1.00 19.06 151 ARG A N 1
ATOM 904 C CA . ARG A 1 151 ? 14.347 -10.050 -30.776 1.00 19.18 151 ARG A CA 1
ATOM 905 C C . ARG A 1 151 ? 15.818 -10.455 -30.620 1.00 18.50 151 ARG A C 1
ATOM 906 O O . ARG A 1 151 ? 16.664 -9.618 -30.385 1.00 17.68 151 ARG A O 1
ATOM 914 N N . GLN A 1 152 ? 16.118 -11.739 -30.773 1.00 17.89 152 GLN A N 1
ATOM 915 C CA . GLN A 1 152 ? 17.525 -12.179 -30.858 1.00 17.63 152 GLN A CA 1
ATOM 916 C C . GLN A 1 152 ? 18.337 -11.521 -32.020 1.00 17.18 152 GLN A C 1
ATOM 917 O O . GLN A 1 152 ? 19.478 -11.101 -31.832 1.00 17.60 152 GLN A O 1
ATOM 923 N N . ILE A 1 153 ? 17.745 -11.407 -33.209 1.00 15.86 153 ILE A N 1
ATOM 924 C CA . ILE A 1 153 ? 18.388 -10.712 -34.304 1.00 15.06 153 ILE A CA 1
ATOM 925 C C . ILE A 1 153 ? 18.688 -9.218 -33.953 1.00 16.28 153 ILE A C 1
ATOM 926 O O . ILE A 1 153 ? 19.849 -8.749 -34.114 1.00 15.07 153 ILE A O 1
ATOM 931 N N . ILE A 1 154 ? 17.669 -8.508 -33.429 1.00 15.63 154 ILE A N 1
ATOM 932 C CA . ILE A 1 154 ? 17.857 -7.123 -32.936 1.00 15.67 154 ILE A CA 1
ATOM 933 C C . ILE A 1 154 ? 19.005 -7.010 -31.946 1.00 15.44 154 ILE A C 1
ATOM 934 O O . ILE A 1 154 ? 19.830 -6.147 -32.093 1.00 15.96 154 ILE A O 1
ATOM 939 N N . GLU A 1 155 ? 19.072 -7.882 -30.948 1.00 15.96 155 GLU A N 1
ATOM 940 C CA . GLU A 1 155 ? 20.136 -7.794 -29.953 1.00 15.54 155 GLU A CA 1
ATOM 941 C C . GLU A 1 155 ? 21.538 -8.075 -30.527 1.00 16.77 155 GLU A C 1
ATOM 942 O O . GLU A 1 155 ? 22.511 -7.358 -30.209 1.00 14.62 155 GLU A O 1
ATOM 948 N N . GLU A 1 156 ? 21.647 -9.132 -31.350 1.00 17.52 156 GLU A N 1
ATOM 949 C CA . GLU A 1 156 ? 22.936 -9.542 -31.907 1.00 18.93 156 GLU A CA 1
ATOM 950 C C . GLU A 1 156 ? 23.499 -8.407 -32.746 1.00 19.50 156 GLU A C 1
ATOM 951 O O . GLU A 1 156 ? 24.654 -8.025 -32.579 1.00 18.80 156 GLU A O 1
ATOM 957 N N . MET A 1 157 ? 22.646 -7.851 -33.613 1.00 20.43 157 MET A N 1
ATOM 958 C CA . MET A 1 157 ? 23.073 -6.874 -34.613 1.00 22.27 157 MET A CA 1
ATOM 959 C C . MET 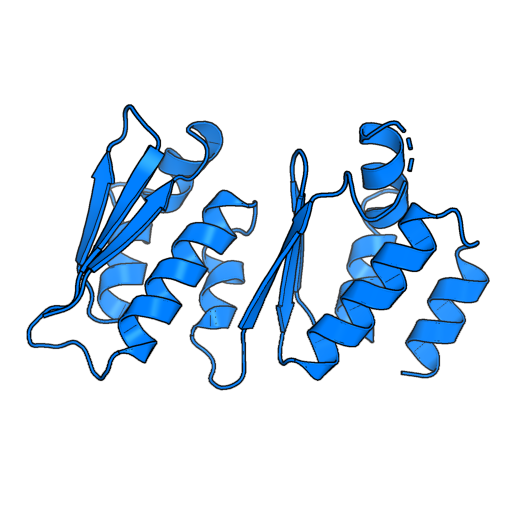A 1 157 ? 23.266 -5.469 -34.083 1.00 20.89 157 MET A C 1
ATOM 960 O O . MET A 1 157 ? 24.175 -4.779 -34.518 1.00 20.98 157 MET A O 1
ATOM 965 N N . SER A 1 158 ? 22.430 -5.055 -33.141 1.00 19.52 158 SER A N 1
ATOM 966 C CA . SER A 1 158 ? 22.596 -3.750 -32.487 1.00 19.77 158 SER A CA 1
ATOM 967 C C . SER A 1 158 ? 23.604 -3.773 -31.303 1.00 19.11 158 SER A C 1
ATOM 968 O O . SER A 1 158 ? 24.192 -2.764 -31.010 1.00 19.49 158 SER A O 1
ATOM 971 N N . GLY A 1 159 ? 23.767 -4.908 -30.633 1.00 18.46 159 GLY A N 1
ATOM 972 C CA . GLY A 1 159 ? 24.600 -5.006 -29.430 1.00 18.68 159 GLY A CA 1
ATOM 973 C C . GLY A 1 159 ? 23.866 -4.603 -28.125 1.00 18.80 159 GLY A C 1
ATOM 974 O O . GLY A 1 159 ? 24.418 -4.725 -27.018 1.00 20.03 159 GLY A O 1
ATOM 975 N N . ALA A 1 160 ? 22.649 -4.092 -28.250 1.00 17.01 160 ALA A N 1
ATOM 976 C CA . ALA A 1 160 ? 21.804 -3.778 -27.110 1.00 16.65 160 ALA A CA 1
ATOM 977 C C . ALA A 1 160 ? 21.073 -5.036 -26.555 1.00 16.13 160 ALA A C 1
ATOM 978 O O . ALA A 1 160 ? 20.834 -5.991 -27.274 1.00 15.89 160 ALA A O 1
ATOM 980 N N . SER A 1 161 ? 20.735 -5.015 -25.270 1.00 16.35 161 SER A N 1
ATOM 981 C CA . SER A 1 161 ? 19.850 -6.006 -24.676 1.00 16.63 161 SER A CA 1
ATOM 982 C C . SER A 1 161 ? 18.440 -5.428 -24.749 1.00 16.65 161 SER A C 1
ATOM 983 O O . SER A 1 161 ? 18.258 -4.227 -24.559 1.00 16.96 161 SER A O 1
ATOM 986 N N . VAL A 1 162 ? 17.448 -6.285 -24.979 1.00 17.44 162 VAL A N 1
ATOM 987 C CA . VAL A 1 162 ? 16.057 -5.848 -25.230 1.00 17.79 162 VAL A CA 1
ATOM 988 C C . VAL A 1 162 ? 15.058 -6.671 -24.444 1.00 18.10 162 VAL A C 1
ATOM 989 O O . VAL A 1 162 ? 15.093 -7.870 -24.495 1.00 17.80 162 VAL A O 1
ATOM 993 N N . SER A 1 163 ? 14.157 -6.006 -23.735 1.00 17.46 163 SER A N 1
ATOM 994 C CA . SER A 1 163 ? 13.114 -6.690 -22.972 1.00 18.18 163 SER A CA 1
ATOM 995 C C . SER A 1 163 ? 11.723 -6.144 -23.368 1.00 18.96 163 SER A C 1
ATOM 996 O O . SER A 1 163 ? 11.444 -4.945 -23.231 1.00 17.88 163 SER A O 1
ATOM 999 N N . VAL A 1 164 ? 10.889 -7.025 -23.909 1.00 20.49 164 VAL A N 1
ATOM 1000 C CA . VAL A 1 164 ? 9.525 -6.692 -24.262 1.00 21.17 164 VAL A CA 1
ATOM 1001 C C . VAL A 1 164 ? 8.637 -7.253 -23.141 1.00 22.58 164 VAL A C 1
ATOM 1002 O O . VAL A 1 164 ? 8.630 -8.441 -22.856 1.00 23.17 164 VAL A O 1
ATOM 1006 N N . TYR A 1 165 ? 7.909 -6.379 -22.481 1.00 23.56 165 TYR A N 1
ATOM 1007 C CA . TYR A 1 165 ? 7.228 -6.752 -21.259 1.00 25.21 165 TYR A CA 1
ATOM 1008 C C . TYR A 1 165 ? 6.034 -5.819 -21.079 1.00 25.14 165 TYR A C 1
ATOM 1009 O O . TYR A 1 165 ? 6.194 -4.604 -21.025 1.00 25.17 165 TYR A O 1
ATOM 1018 N N . GLY A 1 166 ? 4.836 -6.401 -21.020 1.00 25.93 166 GLY A N 1
ATOM 1019 C CA . GLY A 1 166 ? 3.602 -5.641 -20.879 1.00 25.19 166 GLY A CA 1
ATOM 1020 C C . GLY A 1 166 ? 3.516 -4.534 -21.912 1.00 25.86 166 GLY A C 1
ATOM 1021 O O . GLY A 1 166 ? 3.534 -4.790 -23.127 1.00 25.84 166 GLY A O 1
ATOM 1022 N N . LYS A 1 167 ? 3.458 -3.301 -21.417 1.00 25.33 167 LYS A N 1
ATOM 1023 C CA . LYS A 1 167 ? 3.223 -2.131 -22.242 1.00 25.54 167 LYS A CA 1
ATOM 1024 C C . LYS A 1 167 ? 4.509 -1.411 -22.668 1.00 23.88 167 LYS A C 1
ATOM 1025 O O . LYS A 1 167 ? 4.452 -0.322 -23.241 1.00 24.02 167 LYS A O 1
ATOM 1031 N N . THR A 1 168 ? 5.662 -2.016 -22.404 1.00 22.65 168 THR A N 1
ATOM 1032 C CA . THR A 1 168 ? 6.943 -1.371 -22.723 1.00 20.96 168 THR A CA 1
ATOM 1033 C C . THR A 1 168 ? 7.871 -2.289 -23.471 1.00 20.34 168 THR A C 1
ATOM 1034 O O . THR A 1 168 ? 7.703 -3.502 -23.453 1.00 19.56 168 THR A O 1
ATOM 1038 N N . VAL A 1 169 ? 8.864 -1.681 -24.124 1.00 20.33 169 VAL A N 1
ATOM 1039 C CA . VAL A 1 169 ? 10.083 -2.349 -24.542 1.00 19.67 169 VAL A CA 1
ATOM 1040 C C . VAL A 1 169 ? 11.164 -1.612 -23.794 1.00 19.82 169 VAL A C 1
ATOM 1041 O O . VAL A 1 169 ? 11.108 -0.393 -23.707 1.00 20.99 169 VAL A O 1
ATOM 1045 N N . ALA A 1 170 ? 12.150 -2.331 -23.258 1.00 19.24 170 ALA A N 1
ATOM 1046 C CA . ALA A 1 170 ? 13.265 -1.684 -22.544 1.00 18.93 170 ALA A CA 1
ATOM 1047 C C . ALA A 1 170 ? 14.593 -2.115 -23.180 1.00 18.81 170 ALA A C 1
ATOM 1048 O O . ALA A 1 170 ? 14.729 -3.253 -23.588 1.00 19.35 170 ALA A O 1
ATOM 1050 N N . ILE A 1 171 ? 15.545 -1.192 -23.263 1.00 17.69 171 ILE A N 1
ATOM 1051 C CA . ILE A 1 171 ? 16.786 -1.387 -23.985 1.00 16.81 171 ILE A CA 1
ATOM 1052 C C . ILE A 1 171 ? 17.950 -1.005 -23.085 1.00 16.41 171 ILE A C 1
ATOM 1053 O O . ILE A 1 171 ? 17.864 -0.035 -22.336 1.00 16.13 171 ILE A O 1
ATOM 1058 N N . ILE A 1 172 ? 19.012 -1.812 -23.121 1.00 15.86 172 ILE A N 1
ATOM 1059 C CA . ILE A 1 172 ? 20.247 -1.554 -22.377 1.00 15.24 172 ILE A CA 1
ATOM 1060 C C . ILE A 1 172 ? 21.388 -1.603 -23.353 1.00 14.29 172 ILE A C 1
ATOM 1061 O O . ILE A 1 172 ? 21.511 -2.555 -24.105 1.00 13.86 172 ILE A O 1
ATOM 1066 N N . GLY A 1 173 ? 22.184 -0.548 -23.380 1.00 14.46 173 GLY A N 1
ATOM 1067 C CA . GLY A 1 173 ? 23.191 -0.399 -24.396 1.00 15.18 173 GLY A CA 1
ATOM 1068 C C . GLY A 1 173 ? 23.958 0.872 -24.206 1.00 15.81 173 GLY A C 1
ATOM 1069 O O . GLY A 1 173 ? 23.557 1.720 -23.426 1.00 15.87 173 GLY A O 1
ATOM 1070 N N . ASN A 1 174 ? 25.061 1.030 -24.925 1.00 16.32 174 ASN A N 1
ATOM 1071 C CA . ASN A 1 174 ? 25.601 2.384 -25.052 1.00 17.75 174 ASN A CA 1
ATOM 1072 C C . ASN A 1 174 ? 24.628 3.201 -25.941 1.00 18.92 174 ASN A C 1
ATOM 1073 O O . ASN A 1 174 ? 23.771 2.616 -26.601 1.00 18.19 174 ASN A O 1
ATOM 1078 N N . PRO A 1 175 ? 24.729 4.551 -25.941 1.00 20.02 175 PRO A N 1
ATOM 1079 C CA . PRO A 1 175 ? 23.691 5.305 -26.641 1.00 20.70 175 PRO A CA 1
ATOM 1080 C C . PRO A 1 175 ? 23.526 4.923 -28.106 1.00 21.15 175 PRO A C 1
ATOM 1081 O O . PRO A 1 175 ? 22.429 5.044 -28.658 1.00 22.28 175 PRO A O 1
ATOM 1085 N N . ILE A 1 176 ? 24.590 4.446 -28.734 1.00 21.21 176 ILE A N 1
ATOM 1086 C CA . ILE A 1 176 ? 24.545 4.140 -30.175 1.00 21.26 176 ILE A CA 1
ATOM 1087 C C . ILE A 1 176 ? 23.797 2.835 -30.394 1.00 20.30 176 ILE A C 1
ATOM 1088 O O . ILE A 1 176 ? 22.869 2.779 -31.182 1.00 21.37 176 ILE A O 1
ATOM 1093 N N . GLN A 1 177 ? 24.191 1.801 -29.664 1.00 19.13 177 GLN A N 1
ATOM 1094 C CA . GLN A 1 177 ? 23.486 0.518 -29.627 1.00 18.20 177 GLN A CA 1
ATOM 1095 C C . GLN A 1 177 ? 21.984 0.677 -29.359 1.00 18.12 177 GLN A C 1
ATOM 1096 O O . GLN A 1 177 ? 21.177 0.086 -30.064 1.00 17.42 177 GLN A O 1
ATOM 1102 N N . ILE A 1 178 ? 21.624 1.454 -28.330 1.00 18.17 178 ILE A N 1
ATOM 1103 C CA . ILE A 1 178 ? 20.214 1.760 -28.024 1.00 19.13 178 ILE A CA 1
ATOM 1104 C C . ILE A 1 178 ? 19.470 2.377 -29.228 1.00 20.21 178 ILE A C 1
ATOM 1105 O O . ILE A 1 178 ? 18.348 1.994 -29.560 1.00 19.84 178 ILE A O 1
ATOM 1110 N N . GLU A 1 179 ? 20.107 3.366 -29.848 1.00 21.52 179 GLU A N 1
ATOM 1111 C CA . GLU A 1 179 ? 19.565 4.075 -30.979 1.00 22.54 179 GLU A CA 1
ATOM 1112 C C . GLU A 1 179 ? 19.279 3.130 -32.165 1.00 22.77 179 GLU A C 1
ATOM 1113 O O . GLU A 1 179 ? 18.229 3.238 -32.817 1.00 23.35 179 GLU A O 1
ATOM 1119 N N . ILE A 1 180 ? 20.206 2.207 -32.441 1.00 22.24 180 ILE A N 1
ATOM 1120 C CA . ILE A 1 180 ? 20.025 1.177 -33.466 1.00 21.21 180 ILE A CA 1
ATOM 1121 C C . ILE A 1 180 ? 18.860 0.194 -33.161 1.00 21.34 180 ILE A C 1
ATOM 1122 O O . ILE A 1 180 ? 18.050 -0.100 -34.052 1.00 19.96 180 ILE A O 1
ATOM 1127 N N . ALA A 1 181 ? 18.815 -0.348 -31.930 1.00 21.13 181 ALA A N 1
ATOM 1128 C CA . ALA A 1 181 ? 17.738 -1.283 -31.512 1.00 20.71 181 ALA A CA 1
ATOM 1129 C C . ALA A 1 181 ? 16.436 -0.534 -31.492 1.00 20.79 181 ALA A C 1
ATOM 1130 O O . ALA A 1 181 ? 15.446 -1.006 -32.025 1.00 22.35 181 ALA A O 1
ATOM 1132 N N . LYS A 1 182 ? 16.429 0.644 -30.889 1.00 21.02 182 LYS A N 1
ATOM 1133 C CA . LYS A 1 182 ? 15.239 1.508 -30.897 1.00 21.54 182 LYS A CA 1
ATOM 1134 C C . LYS A 1 182 ? 14.647 1.696 -32.296 1.00 21.25 182 LYS A C 1
ATOM 1135 O O . LYS A 1 182 ? 13.441 1.509 -32.498 1.00 20.90 182 LYS A O 1
ATOM 1141 N N . THR A 1 183 ? 15.489 2.130 -33.230 1.00 21.27 183 THR A N 1
ATOM 1142 C CA . THR A 1 183 ? 15.085 2.317 -34.645 1.00 22.21 183 THR A CA 1
ATOM 1143 C C . THR A 1 183 ? 14.509 1.052 -35.321 1.00 21.81 183 THR A C 1
ATOM 1144 O O . THR A 1 183 ? 13.462 1.138 -35.947 1.00 21.91 183 THR A O 1
ATOM 1148 N N . ALA A 1 184 ? 15.170 -0.104 -35.161 1.00 22.18 184 ALA A N 1
ATOM 1149 C CA . ALA A 1 184 ? 14.668 -1.388 -35.675 1.00 22.27 184 ALA A CA 1
ATOM 1150 C C . ALA A 1 184 ? 13.295 -1.728 -35.092 1.00 22.47 184 ALA A C 1
ATOM 1151 O O . ALA A 1 184 ? 12.388 -2.127 -35.810 1.00 22.37 184 ALA A O 1
ATOM 1153 N N . ILE A 1 185 ? 13.166 -1.560 -33.777 1.00 23.16 185 ILE A N 1
ATOM 1154 C CA . ILE A 1 185 ? 11.920 -1.840 -33.036 1.00 23.79 185 ILE A CA 1
ATOM 1155 C C . ILE A 1 185 ? 10.761 -0.948 -33.530 1.00 24.97 185 ILE A C 1
ATOM 1156 O O . ILE A 1 185 ? 9.663 -1.434 -33.739 1.00 25.16 185 ILE A O 1
ATOM 1161 N N . GLU A 1 186 ? 11.032 0.349 -33.703 1.00 25.97 186 GLU A N 1
ATOM 1162 C CA . GLU A 1 186 ? 10.093 1.305 -34.278 1.00 28.00 186 GLU A CA 1
ATOM 1163 C C . GLU A 1 186 ? 9.603 0.884 -35.678 1.00 28.18 186 GLU A C 1
ATOM 1164 O O . GLU A 1 186 ? 8.404 0.829 -35.916 1.00 28.58 186 GLU A O 1
ATOM 1170 N N . LYS A 1 187 ? 10.529 0.572 -36.587 1.00 28.39 187 LYS A N 1
ATOM 1171 C CA . LYS A 1 187 ? 10.203 -0.043 -37.876 1.00 28.39 187 LYS A CA 1
ATOM 1172 C C . LYS A 1 187 ? 9.291 -1.278 -37.798 1.00 28.63 187 LYS A C 1
ATOM 1173 O O . LYS A 1 187 ? 8.301 -1.373 -38.505 1.00 29.03 187 LYS A O 1
ATOM 1179 N N . LEU A 1 188 ? 9.644 -2.222 -36.940 1.00 29.62 188 LEU A N 1
ATOM 1180 C CA . LEU A 1 188 ? 8.875 -3.452 -36.764 1.00 29.30 188 LEU A CA 1
ATOM 1181 C C . LEU A 1 188 ? 7.484 -3.169 -36.206 1.00 29.72 188 LEU A C 1
ATOM 1182 O O . LEU A 1 188 ? 6.529 -3.814 -36.618 1.00 29.89 188 LEU A O 1
ATOM 1187 N N . ALA A 1 189 ? 7.384 -2.213 -35.276 1.00 30.26 189 ALA A N 1
ATOM 1188 C CA . ALA A 1 189 ? 6.090 -1.796 -34.677 1.00 31.20 189 ALA A CA 1
ATOM 1189 C C . ALA A 1 189 ? 5.140 -1.202 -35.713 1.00 31.29 189 ALA A C 1
ATOM 1190 O O . ALA A 1 189 ? 3.938 -1.467 -35.680 1.00 32.18 189 ALA A O 1
ATOM 1192 N N . ARG A 1 190 ? 5.694 -0.406 -36.632 1.00 31.74 190 ARG A N 1
ATOM 1193 C CA . ARG A 1 190 ? 4.938 0.203 -37.751 1.00 31.85 190 ARG A CA 1
ATOM 1194 C C . ARG A 1 190 ? 4.634 -0.730 -38.940 1.00 31.43 190 ARG A C 1
ATOM 1195 O O . ARG A 1 190 ? 4.083 -0.295 -39.936 1.00 32.12 190 ARG A O 1
ATOM 1203 N N . GLY A 1 191 ? 4.994 -2.003 -38.839 1.00 31.17 191 GLY A N 1
ATOM 1204 C CA . GLY A 1 191 ? 4.677 -2.983 -39.879 1.00 30.54 191 GLY A CA 1
ATOM 1205 C C . GLY A 1 191 ? 5.698 -3.164 -40.990 1.00 30.38 191 GLY A C 1
ATOM 1206 O O . GLY A 1 191 ? 5.421 -3.860 -41.958 1.00 30.69 191 GLY A O 1
ATOM 1207 N N . SER A 1 192 ? 6.867 -2.536 -40.857 1.00 30.10 192 SER A N 1
ATOM 1208 C CA . SER A 1 192 ? 7.981 -2.710 -41.776 1.00 30.00 192 SER A CA 1
ATOM 1209 C C . SER A 1 192 ? 8.339 -4.197 -41.985 1.00 29.79 192 SER A C 1
ATOM 1210 O O . SER A 1 192 ? 8.525 -4.946 -41.017 1.00 29.62 192 SER A O 1
ATOM 1213 N N . PRO A 1 193 ? 8.434 -4.624 -43.260 1.00 28.90 193 PRO A N 1
ATOM 1214 C CA . PRO A 1 193 ? 8.814 -6.013 -43.521 1.00 28.60 193 PRO A CA 1
ATOM 1215 C C . PRO A 1 193 ? 10.158 -6.353 -42.871 1.00 28.86 193 PRO A C 1
ATOM 1216 O O . PRO A 1 193 ? 11.002 -5.467 -42.690 1.00 28.88 193 PRO A O 1
ATOM 1220 N N . HIS A 1 194 ? 10.339 -7.630 -42.519 1.00 28.66 194 HIS A N 1
ATOM 1221 C CA . HIS A 1 194 ? 11.545 -8.109 -41.874 1.00 28.44 194 HIS A CA 1
ATOM 1222 C C . HIS A 1 194 ? 12.809 -7.823 -42.672 1.00 28.02 194 HIS A C 1
ATOM 1223 O O . HIS A 1 194 ? 13.825 -7.443 -42.103 1.00 27.76 194 HIS A O 1
ATOM 1230 N N . GLY A 1 195 ? 12.727 -8.004 -43.985 1.00 27.34 195 GLY A N 1
ATOM 1231 C CA . GLY A 1 195 ? 13.842 -7.785 -44.885 1.00 26.48 195 GLY A CA 1
ATOM 1232 C C . GLY A 1 195 ? 14.369 -6.375 -44.824 1.00 26.13 195 GLY A C 1
ATOM 1233 O O . GLY A 1 195 ? 15.584 -6.172 -44.790 1.00 26.15 195 GLY A O 1
ATOM 1234 N N . SER A 1 196 ? 13.471 -5.394 -44.816 1.00 25.99 196 SER A N 1
ATOM 1235 C CA . SER A 1 196 ? 13.901 -4.014 -44.654 1.00 25.96 196 SER A CA 1
ATOM 1236 C C . SER A 1 196 ? 14.596 -3.792 -43.293 1.00 26.43 196 SER A C 1
ATOM 1237 O O . SER A 1 196 ? 15.627 -3.112 -43.226 1.00 27.14 196 SER A O 1
ATOM 1240 N N . VAL A 1 197 ? 14.042 -4.356 -42.219 1.00 26.00 197 VAL A N 1
ATOM 1241 C CA . VAL A 1 197 ? 14.618 -4.139 -40.890 1.00 26.35 197 VAL A CA 1
ATOM 1242 C C . VAL A 1 197 ? 15.967 -4.830 -40.774 1.00 26.07 197 VAL A C 1
ATOM 1243 O O . VAL A 1 197 ? 16.912 -4.253 -40.254 1.00 27.28 197 VAL A O 1
ATOM 1247 N N . TYR A 1 198 ? 16.059 -6.042 -41.296 1.00 25.99 198 TYR A N 1
ATOM 1248 C CA . TYR A 1 198 ? 17.297 -6.809 -41.270 1.00 26.50 198 TYR A CA 1
ATOM 1249 C C . TYR A 1 198 ? 18.416 -6.164 -42.121 1.00 26.87 198 TYR A C 1
ATOM 1250 O O . TYR A 1 198 ? 19.609 -6.204 -41.748 1.00 26.70 198 TYR A O 1
ATOM 1259 N N . ARG A 1 199 ? 18.043 -5.590 -43.259 1.00 27.31 199 ARG A N 1
ATOM 1260 C CA . ARG A 1 199 ? 18.994 -4.852 -44.075 1.00 28.09 199 ARG A CA 1
ATOM 1261 C C . ARG A 1 199 ? 19.457 -3.561 -43.381 1.00 27.95 199 ARG A C 1
ATOM 1262 O O . ARG A 1 199 ? 20.641 -3.284 -43.354 1.00 27.92 199 ARG A O 1
ATOM 1270 N N . TYR A 1 200 ? 18.533 -2.791 -42.809 1.00 28.58 200 TYR A N 1
ATOM 1271 C CA . TYR A 1 200 ? 18.872 -1.666 -41.928 1.00 28.83 200 TYR A CA 1
ATOM 1272 C C . TYR A 1 200 ? 19.861 -2.030 -40.810 1.00 29.59 200 TYR A C 1
ATOM 1273 O O . T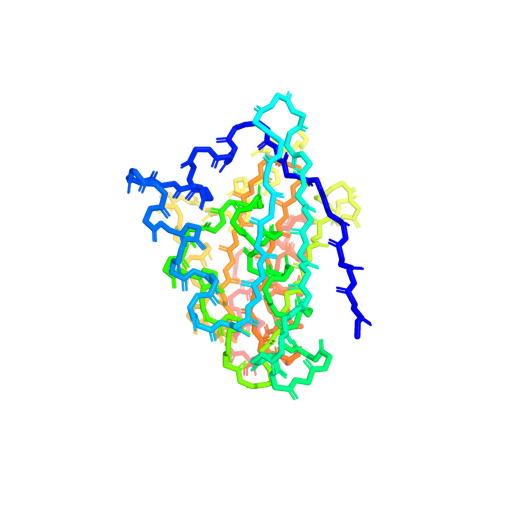YR A 1 200 ? 20.825 -1.297 -40.563 1.00 29.43 200 TYR A O 1
ATOM 1282 N N . LEU A 1 201 ? 19.616 -3.154 -40.133 1.00 30.08 201 LEU A N 1
ATOM 1283 C CA . LEU A 1 201 ? 20.502 -3.619 -39.072 1.00 30.47 201 LEU A CA 1
ATOM 1284 C C . LEU A 1 201 ? 21.872 -4.057 -39.581 1.00 31.40 201 LEU A C 1
ATOM 1285 O O . LEU A 1 201 ? 22.879 -3.839 -38.892 1.00 31.45 201 LEU A O 1
ATOM 1290 N N . GLU A 1 202 ? 21.929 -4.665 -40.764 1.00 32.73 202 GLU A N 1
ATOM 1291 C CA . GLU A 1 202 ? 23.227 -5.022 -41.365 1.00 34.47 202 GLU A CA 1
ATOM 1292 C C . GLU A 1 202 ? 24.051 -3.773 -41.623 1.00 34.80 202 GLU A C 1
ATOM 1293 O O . GLU A 1 202 ? 25.251 -3.748 -41.356 1.00 34.56 202 GLU A O 1
ATOM 1299 N N . ARG A 1 203 ? 23.386 -2.731 -42.113 1.00 35.40 203 ARG A N 1
ATOM 1300 C CA . ARG A 1 203 ? 24.037 -1.469 -42.430 1.00 37.05 203 ARG A CA 1
ATOM 1301 C C . ARG A 1 203 ? 24.610 -0.775 -41.184 1.00 36.93 203 ARG A C 1
ATOM 1302 O O . ARG A 1 203 ? 25.631 -0.083 -41.255 1.00 37.59 203 ARG A O 1
ATOM 1310 N N . ARG A 1 204 ? 23.966 -0.977 -40.049 1.00 36.72 204 ARG A N 1
ATOM 1311 C CA . ARG A 1 204 ? 24.437 -0.402 -38.800 1.00 36.72 204 ARG A CA 1
ATOM 1312 C C . ARG A 1 204 ? 25.464 -1.343 -38.166 1.00 36.77 204 ARG A C 1
ATOM 1313 O O . ARG A 1 204 ? 26.573 -0.921 -37.837 1.00 36.66 204 ARG A O 1
#

Nearest PDB structures (foldseek):
  2e3u-assembly1_A  TM=1.006E+00  e=2.208E-30  Pyrococcus horikoshii OT3
  3aev-assembly1_B  TM=9.936E-01  e=3.417E-26  Pyrococcus horikoshii
  1tua-assembly1_A  TM=9.642E-01  e=2.585E-16  Aeropyrum pernix
  6rxv-assembly1_CP  TM=8.652E-01  e=3.037E-09  Thermochaetoides thermophila DSM 1495
  6lqq-assembly1_RC  TM=8.548E-01  e=1.409E-08  Saccharomyces cerevisiae S288C

Secondary structure (DSSP, 8-state):
--EEEEE--HHHHHHHH-GGGHHHHHHHHHHTEEEEE-TTT-EEEEEE-TT--SHHHHHHHHHHHHHHHTT--HHHHGGGGSTT-EEEEEEGGG---HHHHHHHHH-GGGHHHHHHHHHH--EEEEETTEEEEEE-HHHHHHHHHHHHHHHTT--HHHHHHHHHH-

Sequence (166 aa):
KQEEYVKIPKDRIAVLIGKKGQTKKEIEKRTKTKITIDSETGEVWITSTKETEDPLAVWKARDIVLAIGRGFSPERAFRLLNEGEYLEIINLTDIIALPRVRGRIIGRKGRTRQIIEEMSGASVSVYGKTVAIIGNPIQIEIAKTAIEKLARGSPHGSVYRYLERR

B-factor: mean 25.97, std 7.86, range [5.42, 48.82]

CATH classification: 3.30.1370.10 (+1 more: 3.30.1370.10)